Protein AF-A0A6G3XD93-F1 (afdb_monomer_lite)

Structure (mmCIF, N/CA/C/O backbone):
data_AF-A0A6G3XD93-F1
#
_entry.id   AF-A0A6G3XD93-F1
#
loop_
_atom_site.group_PDB
_atom_site.id
_atom_site.type_symbol
_atom_site.label_atom_id
_atom_site.label_alt_id
_atom_site.label_comp_id
_atom_site.label_asym_id
_atom_site.label_entity_id
_atom_site.label_seq_id
_atom_site.pdbx_PDB_ins_code
_atom_site.Cartn_x
_atom_site.Cartn_y
_atom_site.Cartn_z
_atom_site.occupancy
_atom_site.B_iso_or_equiv
_atom_site.auth_seq_id
_atom_site.auth_comp_id
_atom_site.auth_asym_id
_atom_site.auth_atom_id
_atom_site.pdbx_PDB_model_num
ATOM 1 N N . ARG A 1 1 ? 16.257 11.972 -9.730 1.00 53.78 1 ARG A N 1
ATOM 2 C CA . ARG A 1 1 ? 16.252 10.560 -10.188 1.00 53.78 1 ARG A CA 1
ATOM 3 C C . ARG A 1 1 ? 14.848 10.274 -10.707 1.00 53.78 1 ARG A C 1
ATOM 5 O O . ARG A 1 1 ? 13.919 10.576 -9.973 1.00 53.78 1 ARG A O 1
ATOM 12 N N . ASN A 1 2 ? 14.688 9.804 -11.946 1.00 79.00 2 ASN A N 1
ATOM 13 C CA . ASN A 1 2 ? 13.366 9.483 -12.500 1.00 79.00 2 ASN A CA 1
ATOM 14 C C . ASN A 1 2 ? 12.893 8.132 -11.944 1.00 79.00 2 ASN A C 1
ATOM 16 O O . ASN A 1 2 ? 13.697 7.209 -11.836 1.00 79.00 2 ASN A O 1
ATOM 20 N N . GLU A 1 3 ? 11.619 8.037 -11.556 1.00 87.00 3 GLU A N 1
ATOM 21 C CA . GLU A 1 3 ? 11.017 6.813 -10.992 1.00 87.00 3 GLU A CA 1
ATOM 22 C C . GLU A 1 3 ? 10.737 5.736 -12.053 1.00 87.00 3 GLU A C 1
ATOM 24 O O . GLU A 1 3 ? 10.490 4.585 -11.709 1.00 87.00 3 GLU A O 1
ATOM 29 N N . VAL A 1 4 ? 10.783 6.108 -13.336 1.00 91.69 4 VAL A N 1
ATOM 30 C CA . VAL A 1 4 ? 10.465 5.251 -14.484 1.00 91.69 4 VAL A CA 1
ATOM 31 C C . VAL A 1 4 ? 11.581 5.360 -15.523 1.00 91.69 4 VAL A C 1
ATOM 33 O O . VAL A 1 4 ? 12.095 6.457 -15.758 1.00 91.69 4 VAL A O 1
ATOM 36 N N . ASP A 1 5 ? 11.937 4.233 -16.142 1.00 94.31 5 ASP A N 1
ATOM 37 C CA . ASP A 1 5 ? 12.848 4.157 -17.289 1.00 94.31 5 ASP A CA 1
ATOM 38 C C . ASP A 1 5 ? 12.063 4.247 -18.616 1.00 94.31 5 ASP A C 1
ATOM 40 O O . ASP A 1 5 ? 11.336 3.306 -18.949 1.00 94.31 5 ASP A O 1
ATOM 44 N N . PRO A 1 6 ? 12.196 5.339 -19.396 1.00 93.62 6 PRO A N 1
ATOM 45 C CA . PRO A 1 6 ? 11.465 5.507 -20.652 1.00 93.62 6 PRO A CA 1
ATOM 46 C C . PRO A 1 6 ? 11.790 4.444 -21.709 1.00 93.62 6 PRO A C 1
ATOM 48 O O . PRO A 1 6 ? 10.893 4.027 -22.439 1.00 93.62 6 PRO A O 1
ATOM 51 N N . ALA A 1 7 ? 13.042 3.978 -21.777 1.00 95.19 7 ALA A N 1
ATOM 52 C CA . ALA A 1 7 ? 13.441 2.970 -22.760 1.00 95.19 7 ALA A CA 1
ATOM 53 C C . ALA A 1 7 ? 12.814 1.606 -22.432 1.00 95.19 7 ALA A C 1
ATOM 55 O O . ALA A 1 7 ? 12.337 0.903 -23.323 1.00 95.19 7 ALA A O 1
ATOM 56 N N . GLY A 1 8 ? 12.759 1.252 -21.144 1.00 94.56 8 GLY A N 1
ATOM 57 C CA . GLY A 1 8 ? 12.036 0.075 -20.665 1.00 94.56 8 GLY A CA 1
ATOM 58 C C . GLY A 1 8 ? 10.532 0.150 -20.944 1.00 94.56 8 GLY A C 1
ATOM 59 O O . GLY A 1 8 ? 9.946 -0.833 -21.393 1.00 94.56 8 GLY A O 1
ATOM 60 N N . VAL A 1 9 ? 9.915 1.320 -20.742 1.00 94.69 9 VAL A N 1
ATOM 61 C CA . VAL A 1 9 ? 8.489 1.548 -21.031 1.00 94.69 9 VAL A CA 1
ATOM 62 C C . VAL A 1 9 ? 8.163 1.269 -22.497 1.00 94.69 9 VAL A C 1
ATOM 64 O O . VAL A 1 9 ? 7.248 0.494 -22.771 1.00 94.69 9 VAL A O 1
ATOM 67 N N . GLU A 1 10 ? 8.928 1.848 -23.426 1.00 95.38 10 GLU A N 1
ATOM 68 C CA . GLU A 1 10 ? 8.734 1.640 -24.865 1.00 95.38 10 GLU A CA 1
ATOM 69 C C . GLU A 1 10 ? 8.977 0.177 -25.256 1.00 95.38 10 GLU A C 1
ATOM 71 O O . GLU A 1 10 ? 8.131 -0.445 -25.900 1.00 95.38 10 GLU A O 1
ATOM 76 N N . ARG A 1 11 ? 10.092 -0.407 -24.797 1.00 96.75 11 ARG A N 1
ATOM 77 C CA . ARG A 1 11 ? 10.469 -1.793 -25.104 1.00 96.75 11 ARG A CA 1
ATOM 78 C C . ARG A 1 11 ? 9.412 -2.809 -24.673 1.00 96.75 11 ARG A C 1
ATOM 80 O O . ARG A 1 11 ? 9.226 -3.813 -25.357 1.00 96.75 11 ARG A O 1
ATOM 87 N N . HIS A 1 12 ? 8.778 -2.586 -23.525 1.00 93.38 12 HIS A N 1
ATOM 88 C CA . HIS A 1 12 ? 7.831 -3.525 -22.926 1.00 93.38 12 HIS A CA 1
ATOM 89 C C . HIS A 1 12 ? 6.362 -3.128 -23.135 1.00 93.38 12 HIS A C 1
ATOM 91 O O . HIS A 1 12 ? 5.480 -3.826 -22.641 1.00 93.38 12 HIS A O 1
ATOM 97 N N . GLY A 1 13 ? 6.088 -2.038 -23.864 1.00 92.81 13 GLY A N 1
ATOM 98 C CA . GLY A 1 13 ? 4.724 -1.565 -24.122 1.00 92.81 13 GLY A CA 1
ATOM 99 C C . GLY A 1 13 ? 3.952 -1.220 -22.844 1.00 92.81 13 GLY A C 1
ATOM 100 O O . GLY A 1 13 ? 2.751 -1.470 -22.757 1.00 92.81 13 GLY A O 1
ATOM 101 N N . VAL A 1 14 ? 4.642 -0.699 -21.826 1.00 94.06 14 VAL A N 1
ATOM 102 C CA . VAL A 1 14 ? 4.051 -0.385 -20.517 1.00 94.06 14 VAL A CA 1
ATOM 103 C C . VAL A 1 14 ? 3.323 0.956 -20.583 1.00 94.06 14 VAL A C 1
ATOM 105 O O . VAL A 1 14 ? 3.816 1.919 -21.159 1.00 94.06 14 VAL A O 1
ATOM 108 N N . ASN A 1 15 ? 2.163 1.061 -19.938 1.00 94.19 15 ASN A N 1
ATOM 109 C CA . ASN A 1 15 ? 1.478 2.342 -19.782 1.00 94.19 15 ASN A CA 1
ATOM 110 C C . ASN A 1 15 ? 1.927 3.046 -18.500 1.00 94.19 15 ASN A C 1
ATOM 112 O O . ASN A 1 15 ? 1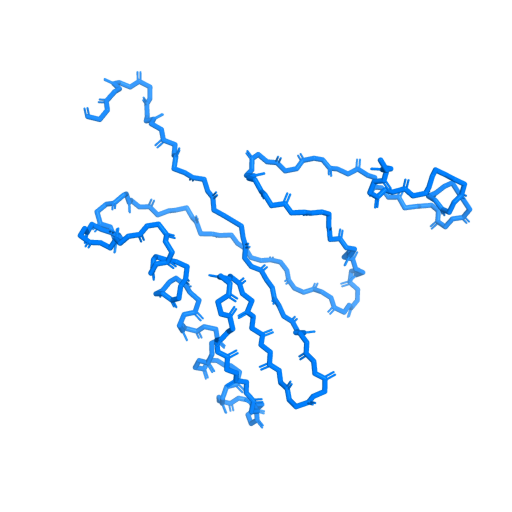.908 2.457 -17.419 1.00 94.19 15 ASN A O 1
ATOM 116 N N . VAL A 1 16 ? 2.274 4.330 -18.605 1.00 94.50 16 VAL A N 1
ATOM 117 C CA . VAL A 1 16 ? 2.595 5.172 -17.446 1.00 94.50 16 VAL A CA 1
ATOM 118 C C . VAL A 1 16 ? 1.386 6.033 -17.110 1.00 94.50 16 VAL A C 1
ATOM 120 O O . VAL A 1 16 ? 0.989 6.898 -17.887 1.00 94.50 16 VAL A O 1
ATOM 123 N N . VAL A 1 17 ? 0.815 5.815 -15.928 1.00 94.31 17 VAL A N 1
ATOM 124 C CA . VAL A 1 17 ? -0.333 6.575 -15.420 1.00 94.31 17 VAL A CA 1
ATOM 125 C C . VAL A 1 17 ? 0.019 7.281 -14.113 1.00 94.31 17 VAL A C 1
ATOM 127 O O . VAL A 1 17 ? 0.829 6.797 -13.323 1.00 94.31 17 VAL A O 1
ATOM 130 N N . ARG A 1 18 ? -0.601 8.441 -13.866 1.00 94.69 18 ARG A N 1
ATOM 131 C CA . ARG A 1 18 ? -0.458 9.195 -12.613 1.00 94.69 18 ARG A CA 1
ATOM 132 C C . ARG A 1 18 ? -1.749 9.103 -11.810 1.00 94.69 18 ARG A C 1
ATOM 134 O O . ARG A 1 18 ? -2.794 9.553 -12.269 1.00 94.69 18 ARG A O 1
ATOM 141 N N . ARG A 1 19 ? -1.666 8.562 -10.594 1.00 93.75 19 ARG A N 1
ATOM 142 C CA . ARG A 1 19 ? -2.786 8.555 -9.643 1.00 93.75 19 ARG A CA 1
ATOM 143 C C . ARG A 1 19 ? -2.963 9.916 -8.967 1.00 93.75 19 ARG A C 1
ATOM 145 O O . ARG A 1 19 ? -2.040 10.726 -8.922 1.00 93.75 19 ARG A O 1
ATOM 152 N N . ILE A 1 20 ? -4.152 10.144 -8.411 1.00 93.12 20 ILE A N 1
ATOM 153 C CA . ILE A 1 20 ? -4.497 11.386 -7.704 1.00 93.12 20 ILE A CA 1
ATOM 154 C C . ILE A 1 20 ? -3.879 11.478 -6.297 1.00 93.12 20 ILE A C 1
ATOM 156 O O . ILE A 1 20 ? -3.701 12.584 -5.783 1.00 93.12 20 ILE A O 1
ATOM 160 N N . SER A 1 21 ? -3.586 10.338 -5.662 1.00 93.00 21 SER A N 1
ATOM 161 C CA . SER A 1 21 ? -2.962 10.258 -4.337 1.00 93.00 21 SER A CA 1
ATOM 162 C C . SER A 1 21 ? -1.435 10.383 -4.400 1.00 93.00 21 SER A C 1
ATOM 164 O O . SER A 1 21 ? -0.826 10.278 -5.464 1.00 93.00 21 SER A O 1
ATOM 166 N N . GLY A 1 22 ? -0.811 10.633 -3.244 1.00 90.69 22 GLY A N 1
ATOM 167 C CA . GLY A 1 22 ? 0.650 10.664 -3.106 1.00 90.69 22 GLY A CA 1
ATOM 168 C C . GLY A 1 22 ? 1.289 9.268 -3.098 1.00 90.69 22 GLY A C 1
ATOM 169 O O . GLY A 1 22 ? 0.657 8.276 -3.461 1.00 90.69 22 GLY A O 1
ATOM 170 N N . GLY A 1 23 ? 2.546 9.188 -2.652 1.00 89.25 23 GLY A N 1
ATOM 171 C CA . GLY A 1 23 ? 3.365 7.965 -2.596 1.00 89.25 23 GLY A CA 1
ATOM 172 C C . GLY A 1 23 ? 4.257 7.773 -3.832 1.00 89.25 23 GLY A C 1
ATOM 173 O O . GLY A 1 23 ? 4.204 8.575 -4.759 1.00 89.25 23 GLY A O 1
ATOM 174 N N . GLY A 1 24 ? 5.043 6.692 -3.863 1.00 91.44 24 GLY A N 1
ATOM 175 C CA . GLY A 1 24 ? 5.977 6.392 -4.963 1.00 91.44 24 GLY A CA 1
ATOM 176 C C . GLY A 1 24 ? 5.357 5.648 -6.153 1.00 91.44 24 GLY A C 1
ATOM 177 O O . GLY A 1 24 ? 4.180 5.269 -6.128 1.00 91.44 24 GLY A O 1
ATOM 178 N N . ALA A 1 25 ? 6.149 5.425 -7.200 1.00 93.38 25 ALA A N 1
ATOM 179 C CA . ALA A 1 25 ? 5.763 4.586 -8.333 1.00 93.38 25 ALA A CA 1
ATOM 180 C C . ALA A 1 25 ? 5.583 3.108 -7.934 1.00 93.38 25 ALA A C 1
ATOM 182 O O . ALA A 1 25 ? 6.293 2.583 -7.078 1.00 93.38 25 ALA A O 1
ATOM 183 N N . MET A 1 26 ? 4.631 2.440 -8.586 1.00 92.50 26 MET A N 1
ATOM 184 C CA . MET A 1 26 ? 4.370 1.005 -8.470 1.00 92.50 26 MET A CA 1
ATOM 185 C C . MET A 1 26 ? 4.297 0.427 -9.882 1.00 92.50 26 MET A C 1
ATOM 187 O O . MET A 1 26 ? 3.754 1.069 -10.782 1.00 92.50 26 MET A O 1
ATOM 191 N N . PHE A 1 27 ? 4.834 -0.775 -10.061 1.00 92.69 27 PHE A N 1
ATOM 192 C CA . PHE A 1 27 ? 4.647 -1.560 -11.272 1.00 92.69 27 PHE A CA 1
ATOM 193 C C . PHE A 1 27 ? 3.528 -2.575 -11.030 1.00 92.69 27 PHE A C 1
ATOM 195 O O . PHE A 1 27 ? 3.579 -3.303 -10.042 1.00 92.69 27 PHE A O 1
ATOM 202 N N . ALA A 1 28 ? 2.508 -2.579 -11.888 1.00 91.62 28 ALA A N 1
ATOM 203 C CA . ALA A 1 28 ? 1.332 -3.431 -11.750 1.00 91.62 28 ALA A CA 1
ATOM 204 C C . ALA A 1 28 ? 1.191 -4.311 -12.993 1.00 91.62 28 ALA A C 1
ATOM 206 O O . ALA A 1 28 ? 0.829 -3.832 -14.070 1.00 91.62 28 ALA A O 1
ATOM 207 N N . GLU A 1 29 ? 1.483 -5.599 -12.841 1.00 90.81 29 GLU A N 1
ATOM 208 C CA . GLU A 1 29 ? 1.259 -6.596 -13.884 1.00 90.81 29 GLU A CA 1
ATOM 209 C C . GLU A 1 29 ? -0.170 -7.150 -13.773 1.00 90.81 29 GLU A C 1
ATOM 211 O O . GLU A 1 29 ? -0.536 -7.663 -12.710 1.0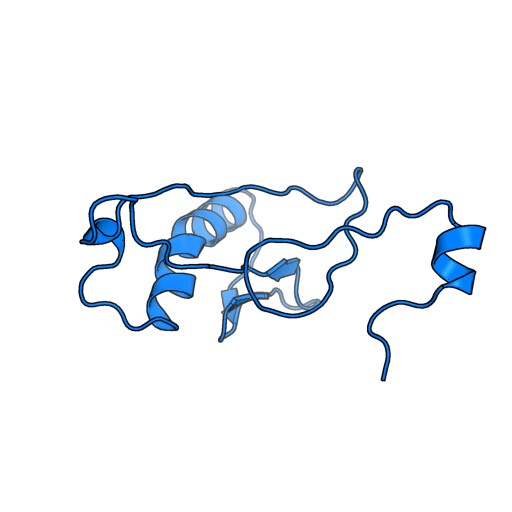0 90.81 29 GLU A O 1
ATOM 216 N N . PRO A 1 30 ? -0.987 -7.104 -14.845 1.00 84.94 30 PRO A N 1
ATOM 217 C CA . PRO A 1 30 ? -2.398 -7.494 -14.776 1.00 84.94 30 PRO A CA 1
ATOM 218 C C . PRO A 1 30 ? -2.658 -8.914 -14.258 1.00 84.94 30 PRO A C 1
ATOM 220 O O . PRO A 1 30 ? -3.686 -9.160 -13.638 1.00 84.94 30 PRO A O 1
ATOM 223 N N . SER A 1 31 ? -1.748 -9.858 -14.509 1.00 88.81 31 SER A N 1
ATOM 224 C CA . SER A 1 31 ? -1.906 -11.262 -14.113 1.00 88.81 31 SER A CA 1
ATOM 225 C C . SER A 1 31 ? -1.558 -11.552 -12.653 1.00 88.81 31 SER A C 1
ATOM 227 O O . SER A 1 31 ? -1.925 -12.610 -12.152 1.00 88.81 31 SER A O 1
ATOM 229 N N . SER A 1 32 ? -0.826 -10.662 -11.982 1.00 90.81 32 SER A N 1
ATOM 230 C CA . SER A 1 32 ? -0.291 -10.887 -10.630 1.00 90.81 32 SER A CA 1
ATOM 231 C C . SER A 1 32 ? -0.653 -9.779 -9.640 1.00 90.81 32 SER A C 1
ATOM 233 O O . SER A 1 32 ? -0.266 -9.848 -8.477 1.00 90.81 32 SER A O 1
ATOM 235 N N . THR A 1 33 ? -1.416 -8.771 -10.076 1.00 94.00 33 THR A N 1
ATOM 236 C CA . THR A 1 33 ? -1.791 -7.616 -9.254 1.00 94.00 33 THR A CA 1
ATOM 237 C C . THR A 1 33 ? -3.304 -7.471 -9.172 1.00 94.00 33 THR A C 1
ATOM 239 O O . THR A 1 33 ? -3.981 -7.325 -10.187 1.00 94.00 33 THR A O 1
ATOM 242 N N . ILE A 1 34 ? -3.831 -7.419 -7.950 1.00 94.12 34 ILE A N 1
ATOM 243 C CA . ILE A 1 34 ? -5.200 -6.972 -7.682 1.00 94.12 34 ILE A CA 1
ATOM 244 C C . ILE A 1 34 ? -5.116 -5.542 -7.150 1.00 94.12 34 ILE A C 1
ATOM 246 O O . ILE A 1 34 ? -4.384 -5.267 -6.204 1.00 94.12 34 ILE A O 1
ATOM 250 N N . THR A 1 35 ? -5.855 -4.615 -7.761 1.00 94.25 35 THR A N 1
ATOM 251 C CA . THR A 1 35 ? -5.975 -3.230 -7.282 1.00 94.25 35 THR A CA 1
ATOM 252 C C . THR A 1 35 ? -7.413 -2.963 -6.862 1.00 94.25 35 THR A C 1
ATOM 254 O O . THR A 1 35 ? -8.334 -3.146 -7.653 1.00 94.25 35 THR A O 1
ATOM 257 N N . TYR A 1 36 ? -7.600 -2.498 -5.629 1.00 95.56 36 TYR A N 1
ATOM 258 C CA . TYR A 1 36 ? -8.885 -2.049 -5.097 1.00 95.56 36 TYR A CA 1
ATOM 259 C C . TYR A 1 36 ? -8.802 -0.577 -4.678 1.00 95.56 36 TYR A C 1
ATOM 261 O O . TYR A 1 36 ? -7.727 0.019 -4.599 1.00 95.56 36 TYR A O 1
ATOM 269 N N . SER A 1 37 ? -9.951 0.056 -4.456 1.00 95.12 37 SER A N 1
ATOM 270 C CA . SER A 1 37 ? -10.028 1.444 -3.997 1.00 95.12 37 SER A CA 1
ATOM 271 C C . SER A 1 37 ? -11.223 1.626 -3.074 1.00 95.12 37 SER A C 1
ATOM 273 O O . SER A 1 37 ? -12.307 1.122 -3.355 1.00 95.12 37 SER A O 1
ATOM 275 N N . LEU A 1 38 ? -11.017 2.370 -1.988 1.00 95.25 38 LEU A N 1
ATOM 276 C CA . LEU A 1 38 ? -12.048 2.696 -1.009 1.00 95.25 38 LEU A CA 1
ATOM 277 C C . LEU A 1 38 ? -12.425 4.175 -1.148 1.00 95.25 38 LEU A C 1
ATOM 279 O O . LEU A 1 38 ? -11.589 5.057 -0.952 1.00 95.25 38 LEU A O 1
ATOM 283 N N . ALA A 1 39 ? -13.687 4.444 -1.482 1.00 94.38 39 ALA A N 1
ATOM 284 C CA . ALA A 1 39 ? -14.278 5.779 -1.446 1.00 94.38 39 ALA A CA 1
ATOM 285 C C . ALA A 1 39 ? -15.223 5.846 -0.244 1.00 94.38 39 ALA A C 1
ATOM 287 O O . ALA A 1 39 ? -16.362 5.390 -0.307 1.00 94.38 39 ALA A O 1
ATOM 288 N N . VAL A 1 40 ? -14.711 6.356 0.873 1.00 93.50 40 VAL A N 1
ATOM 289 C CA . VAL A 1 40 ? -15.371 6.283 2.183 1.00 93.50 40 VAL A CA 1
ATOM 290 C C . VAL A 1 40 ? -15.539 7.673 2.801 1.00 93.50 40 VAL A C 1
ATOM 292 O O . VAL A 1 40 ? -14.731 8.564 2.523 1.00 93.50 40 VAL A O 1
ATOM 295 N N . PRO A 1 41 ? -16.561 7.889 3.650 1.00 93.50 41 PRO A N 1
ATOM 296 C CA . PRO A 1 41 ? -16.709 9.136 4.394 1.00 93.50 41 PRO A CA 1
ATOM 297 C C . PRO A 1 41 ? -15.509 9.406 5.310 1.00 93.50 41 PRO A C 1
ATOM 299 O O . PRO A 1 41 ? -14.969 8.484 5.922 1.00 93.50 41 PRO A O 1
ATOM 302 N N . GLN A 1 42 ? -15.146 10.680 5.495 1.00 91.25 42 GLN A N 1
ATOM 303 C CA . GLN A 1 42 ? -14.066 11.072 6.414 1.00 91.25 42 GLN A CA 1
ATOM 304 C C . GLN A 1 42 ? -14.320 10.607 7.858 1.00 91.25 42 GLN A C 1
ATOM 306 O O . GLN A 1 42 ? -13.369 10.326 8.588 1.00 91.25 42 GLN A O 1
ATOM 31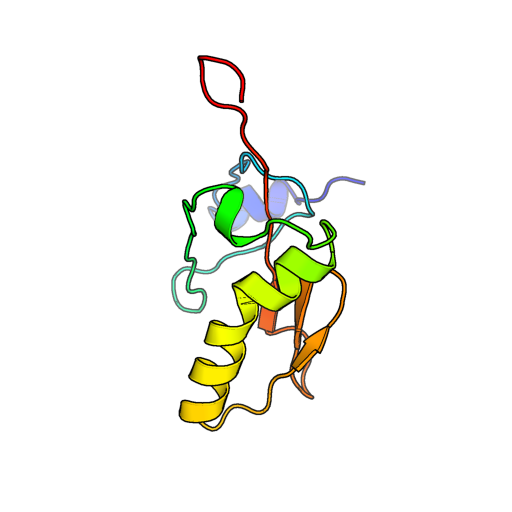1 N N . SER A 1 43 ? -15.588 10.488 8.264 1.00 94.25 43 SER A N 1
ATOM 312 C CA . SER A 1 43 ? -15.974 10.024 9.599 1.00 94.25 43 SER A CA 1
ATOM 313 C C . SER A 1 43 ? -15.476 8.613 9.921 1.00 94.25 43 SER A C 1
ATOM 315 O O . SER A 1 43 ? -15.258 8.325 11.093 1.00 94.25 43 SER A O 1
ATOM 317 N N . LEU A 1 44 ? -15.242 7.764 8.910 1.00 95.88 44 LEU A N 1
ATOM 318 C CA . LEU A 1 44 ? -14.748 6.397 9.098 1.00 95.88 44 LEU A CA 1
ATOM 319 C C . LEU A 1 44 ? -13.353 6.360 9.745 1.00 95.88 44 LEU A C 1
ATOM 321 O O . LEU A 1 44 ? -13.038 5.434 10.477 1.00 95.88 44 LEU A O 1
ATOM 325 N N . VAL A 1 45 ? -12.531 7.384 9.500 1.00 95.62 45 VAL A N 1
ATOM 326 C CA . VAL A 1 45 ? -11.160 7.496 10.032 1.00 95.62 45 VAL A CA 1
ATOM 327 C C . VAL A 1 45 ? -11.022 8.650 11.029 1.00 95.62 45 VAL A C 1
ATOM 329 O O . VAL A 1 45 ? -9.920 9.139 11.286 1.00 95.62 45 VAL A O 1
ATOM 332 N N . SER A 1 46 ? -12.145 9.139 11.564 1.00 93.94 46 SER A N 1
ATOM 333 C CA . SER A 1 46 ? -12.151 10.244 12.521 1.00 93.94 46 SER A CA 1
ATOM 334 C C . SER A 1 46 ? -11.403 9.861 13.798 1.00 93.94 46 SER A C 1
ATOM 336 O O . SER A 1 46 ? -11.584 8.771 14.331 1.00 93.94 46 SER A O 1
ATOM 338 N N . GLY A 1 47 ? -10.551 10.761 14.289 1.00 94.94 47 GLY A N 1
ATOM 339 C CA . GLY A 1 47 ? -9.718 10.521 15.471 1.00 94.94 47 GLY A CA 1
ATOM 340 C C . GLY A 1 47 ? -8.433 9.726 15.211 1.00 94.94 47 GLY A C 1
ATOM 341 O O . GLY A 1 4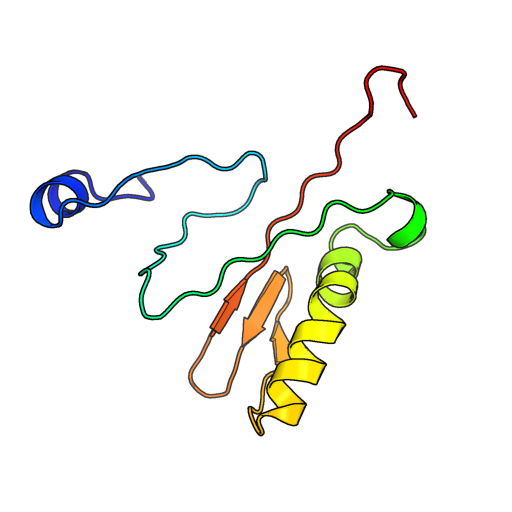7 ? -7.571 9.702 16.086 1.00 94.94 47 GLY A O 1
ATOM 342 N N . LEU A 1 48 ? -8.251 9.147 14.019 1.00 96.56 48 LEU A N 1
ATOM 343 C CA . LEU A 1 48 ? -6.997 8.500 13.630 1.00 96.56 48 LEU A CA 1
ATOM 344 C C . LEU A 1 48 ? -6.018 9.508 13.022 1.00 96.56 48 LEU A C 1
ATOM 346 O O . LEU A 1 48 ? -6.396 10.403 12.248 1.00 96.56 48 LEU A O 1
ATOM 350 N N . SER A 1 49 ? -4.728 9.328 13.316 1.00 95.06 49 SER A N 1
ATOM 351 C CA . SER A 1 49 ? -3.688 10.013 12.555 1.00 95.06 49 SER A CA 1
ATOM 352 C C . SER A 1 49 ? -3.709 9.544 11.094 1.00 95.06 49 SER A C 1
ATOM 354 O O . SER A 1 49 ? -4.284 8.513 10.750 1.00 95.06 49 SER A O 1
ATOM 356 N N . PHE A 1 50 ? -3.083 10.306 10.196 1.00 91.56 50 PHE A N 1
ATOM 357 C CA . PHE A 1 50 ? -2.978 9.903 8.788 1.00 91.56 50 PHE A CA 1
ATOM 358 C C . PHE A 1 50 ? -2.191 8.591 8.610 1.00 91.56 50 PHE A C 1
ATOM 360 O O . PHE A 1 50 ? -2.433 7.851 7.661 1.00 91.56 50 PHE A O 1
ATOM 367 N N . ALA A 1 51 ? -1.248 8.315 9.516 1.00 92.25 51 ALA A N 1
ATOM 368 C CA . ALA A 1 51 ? -0.488 7.073 9.533 1.00 92.25 51 ALA A CA 1
ATOM 369 C C . ALA A 1 51 ? -1.354 5.904 10.016 1.00 92.25 51 ALA A C 1
ATOM 371 O O . ALA A 1 51 ? -1.454 4.895 9.323 1.00 92.25 51 ALA A O 1
ATOM 372 N N . ASP A 1 52 ? -2.041 6.078 11.148 1.00 96.12 52 ASP A N 1
ATOM 373 C CA . ASP A 1 52 ? -2.891 5.032 11.732 1.00 96.12 52 ASP A CA 1
ATOM 374 C C . ASP A 1 52 ? -4.079 4.695 10.825 1.00 96.12 52 ASP A C 1
ATOM 376 O O . ASP A 1 52 ? -4.531 3.552 10.788 1.00 96.12 52 ASP A O 1
ATOM 380 N N . SER A 1 53 ? -4.564 5.666 10.040 1.00 96.88 53 SER A N 1
ATOM 381 C CA . SER A 1 53 ? -5.651 5.419 9.097 1.00 96.88 53 SER A CA 1
ATOM 382 C C . SER A 1 53 ? -5.266 4.475 7.960 1.00 96.88 53 SER A C 1
ATOM 384 O O . SER A 1 53 ? -6.163 3.854 7.407 1.00 96.88 53 SER A O 1
ATOM 386 N N . TYR A 1 54 ? -3.983 4.325 7.608 1.00 96.94 54 TYR A N 1
ATOM 387 C CA . TYR A 1 54 ? -3.587 3.285 6.653 1.00 96.94 54 TYR A CA 1
ATOM 388 C C . TYR A 1 54 ? -3.769 1.889 7.256 1.00 96.94 54 TYR A C 1
ATOM 390 O O . TYR A 1 54 ? -4.479 1.079 6.674 1.00 96.94 54 TYR A O 1
ATOM 398 N N . ALA A 1 55 ? -3.211 1.650 8.448 1.00 96.25 55 ALA A N 1
ATOM 399 C CA . ALA A 1 55 ? -3.309 0.355 9.121 1.00 96.25 55 ALA A CA 1
ATOM 400 C C . ALA A 1 55 ? -4.767 -0.063 9.329 1.00 96.25 55 ALA A C 1
ATOM 402 O O . ALA A 1 55 ? -5.139 -1.186 9.017 1.00 96.25 55 ALA A O 1
ATOM 403 N N . TYR A 1 56 ? -5.608 0.873 9.774 1.00 97.56 56 TYR A N 1
ATOM 404 C CA . TYR A 1 56 ? -7.038 0.633 9.939 1.00 97.56 56 TYR A CA 1
ATOM 405 C C . TYR A 1 56 ? -7.752 0.282 8.621 1.00 97.56 56 TYR A C 1
ATOM 407 O O . TYR A 1 56 ? -8.594 -0.610 8.595 1.00 97.56 56 TYR A O 1
ATOM 415 N N . LEU A 1 57 ? -7.436 0.973 7.518 1.00 97.19 57 LEU A N 1
ATOM 416 C CA . LEU A 1 57 ? -8.076 0.726 6.218 1.00 97.19 57 LEU A CA 1
ATOM 417 C C . LEU A 1 57 ? -7.575 -0.551 5.524 1.00 97.19 57 LEU A C 1
ATOM 419 O O . LEU A 1 57 ? -8.277 -1.064 4.652 1.00 97.19 57 LEU A O 1
ATOM 423 N N . ASP A 1 58 ? -6.395 -1.047 5.897 1.00 97.38 58 ASP A N 1
ATOM 424 C CA . ASP A 1 58 ? -5.791 -2.274 5.368 1.00 97.38 58 ASP A CA 1
ATOM 425 C C . ASP A 1 58 ? -6.042 -3.508 6.258 1.00 97.38 58 ASP A C 1
ATOM 427 O O . ASP A 1 58 ? -5.722 -4.624 5.855 1.00 97.38 58 ASP A O 1
ATOM 431 N N . ASP A 1 59 ? -6.638 -3.343 7.442 1.00 97.31 59 ASP A N 1
ATOM 432 C CA . ASP A 1 59 ? -6.828 -4.423 8.423 1.00 97.31 59 ASP A CA 1
ATOM 433 C C . ASP A 1 59 ? -7.614 -5.613 7.846 1.00 97.31 59 ASP A C 1
ATOM 435 O O . ASP A 1 59 ? -7.170 -6.759 7.904 1.00 97.31 59 ASP A O 1
ATOM 439 N N . TRP A 1 60 ? -8.709 -5.330 7.133 1.00 97.25 60 TRP A N 1
ATOM 440 C CA . TRP A 1 60 ? -9.517 -6.358 6.462 1.00 97.25 60 TRP A CA 1
ATOM 441 C C . TRP A 1 60 ? -8.724 -7.163 5.415 1.00 97.25 60 TRP A C 1
ATOM 443 O O . TRP A 1 60 ? -9.060 -8.307 5.114 1.00 97.25 60 TRP A O 1
ATOM 453 N N . VAL A 1 61 ? -7.669 -6.579 4.838 1.00 97.81 61 VAL A N 1
ATOM 454 C CA . VAL A 1 61 ? -6.806 -7.249 3.855 1.00 97.81 61 V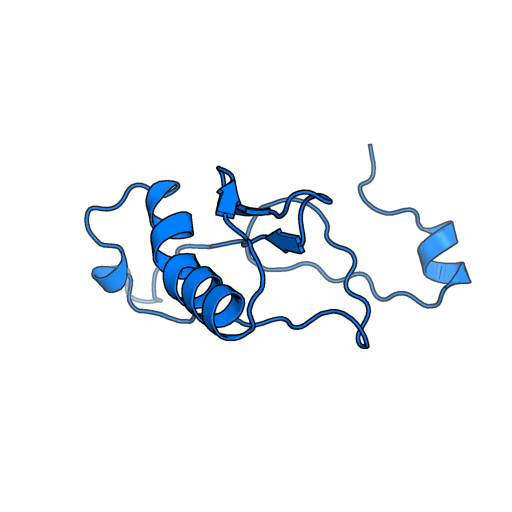AL A CA 1
ATOM 455 C C . VAL A 1 61 ? -5.923 -8.267 4.561 1.00 97.81 61 VAL A C 1
ATOM 457 O O . VAL A 1 61 ? -5.726 -9.365 4.047 1.00 97.81 61 VAL A O 1
ATOM 460 N N . LEU A 1 62 ? -5.397 -7.921 5.741 1.00 98.12 62 LEU A N 1
ATOM 461 C CA . LEU A 1 62 ? -4.618 -8.843 6.565 1.00 98.12 62 LEU A CA 1
ATOM 462 C C . LEU A 1 62 ? -5.476 -10.026 7.018 1.00 98.12 62 LEU A C 1
ATOM 464 O O . LEU A 1 62 ? -5.010 -11.161 6.938 1.00 98.12 62 LEU A O 1
ATOM 468 N N . GLU A 1 63 ? -6.726 -9.775 7.415 1.00 98.31 63 GLU A N 1
ATOM 469 C CA . GLU A 1 63 ? -7.695 -10.829 7.737 1.00 98.31 63 GLU A CA 1
ATOM 470 C C . GLU A 1 63 ? -7.950 -11.744 6.530 1.00 98.31 63 GLU A C 1
ATOM 472 O O . GLU A 1 63 ? -7.785 -12.958 6.629 1.00 98.31 63 GLU A O 1
ATOM 477 N N . ALA A 1 64 ? -8.241 -11.173 5.356 1.00 98.12 64 ALA A N 1
ATOM 478 C CA . ALA A 1 64 ? -8.480 -11.952 4.140 1.00 98.12 64 ALA A CA 1
ATOM 479 C C . ALA A 1 64 ? -7.255 -12.785 3.713 1.00 98.12 64 ALA A C 1
ATOM 481 O O . ALA A 1 64 ? -7.392 -13.927 3.275 1.00 98.12 64 ALA A O 1
ATOM 482 N N . LEU A 1 65 ? -6.042 -12.239 3.852 1.00 97.88 65 LEU A N 1
ATOM 483 C CA . LEU A 1 65 ? -4.802 -12.978 3.603 1.00 97.88 65 LEU A CA 1
ATOM 484 C C . LEU A 1 65 ? -4.627 -14.125 4.610 1.00 97.88 65 LEU A C 1
ATOM 486 O O . LEU A 1 65 ? -4.250 -15.231 4.214 1.00 97.88 65 LEU A O 1
ATOM 490 N N . ALA A 1 66 ? -4.934 -13.889 5.886 1.00 98.12 66 ALA A N 1
ATOM 491 C CA . ALA A 1 66 ? -4.867 -14.909 6.926 1.00 98.12 66 ALA A CA 1
ATOM 492 C C . ALA A 1 66 ? -5.862 -16.056 6.676 1.00 98.12 66 ALA A C 1
ATOM 494 O O . ALA A 1 66 ? -5.474 -17.218 6.804 1.00 98.12 66 ALA A O 1
ATOM 495 N N . ASP A 1 67 ? -7.086 -15.757 6.227 1.00 98.50 67 ASP A N 1
ATOM 496 C CA . ASP A 1 67 ? -8.096 -16.756 5.839 1.00 98.50 67 ASP A CA 1
ATOM 497 C C . ASP A 1 67 ? -7.617 -17.660 4.691 1.00 98.50 67 ASP A C 1
ATOM 499 O O . ASP A 1 67 ? -7.968 -18.839 4.614 1.00 98.50 67 ASP A O 1
ATOM 503 N N . MET A 1 68 ? -6.757 -17.133 3.816 1.00 97.75 68 MET A N 1
ATOM 504 C CA . MET A 1 68 ? -6.102 -17.887 2.742 1.00 97.75 68 MET A CA 1
ATOM 505 C C . MET A 1 68 ? -4.841 -18.641 3.204 1.00 97.75 68 MET A C 1
ATOM 507 O O . MET A 1 68 ? -4.180 -19.292 2.392 1.00 97.75 68 MET A O 1
ATOM 511 N N . GLY A 1 69 ? -4.481 -18.561 4.488 1.00 98.00 69 GLY A N 1
ATOM 512 C CA . GLY A 1 69 ? -3.283 -19.176 5.063 1.00 98.00 69 GLY A CA 1
ATOM 513 C C . GLY A 1 69 ? -1.988 -18.397 4.812 1.00 98.00 69 GLY A C 1
ATOM 514 O O . GLY A 1 69 ? -0.898 -18.947 4.981 1.00 98.00 69 GLY A O 1
ATOM 515 N N . ILE A 1 70 ? -2.074 -17.128 4.402 1.00 97.94 70 ILE A N 1
ATOM 516 C CA . ILE A 1 70 ? -0.910 -16.283 4.123 1.00 97.94 70 ILE A CA 1
ATOM 517 C C . ILE A 1 70 ? -0.507 -15.545 5.399 1.00 97.94 70 ILE A C 1
ATOM 519 O O . ILE A 1 70 ? -1.238 -14.708 5.924 1.00 97.94 70 ILE A O 1
ATOM 523 N N . LYS A 1 71 ? 0.709 -15.814 5.881 1.00 98.19 71 LYS A N 1
ATOM 524 C CA . LYS A 1 71 ? 1.298 -15.092 7.013 1.00 98.19 71 LYS A CA 1
ATOM 525 C C . LYS A 1 71 ? 1.819 -13.726 6.557 1.00 98.19 71 LYS A C 1
ATOM 527 O O . LYS A 1 71 ? 2.953 -13.615 6.089 1.00 98.19 71 LYS A O 1
ATOM 532 N N . ALA A 1 72 ? 0.989 -12.702 6.719 1.00 98.44 72 ALA A N 1
ATOM 533 C CA . ALA A 1 72 ? 1.317 -11.313 6.425 1.00 98.44 72 ALA A CA 1
ATOM 534 C C . ALA A 1 72 ? 1.235 -10.430 7.679 1.00 98.44 72 ALA A C 1
ATOM 536 O O . ALA A 1 72 ? 0.599 -10.787 8.670 1.00 98.44 72 ALA A O 1
ATOM 537 N N . TRP A 1 73 ? 1.890 -9.273 7.642 1.00 98.06 73 TRP A N 1
ATOM 538 C CA . TRP A 1 73 ? 1.802 -8.255 8.686 1.00 98.06 73 TRP A CA 1
ATOM 539 C C . TRP A 1 73 ? 1.863 -6.853 8.095 1.00 98.06 73 TRP A C 1
ATOM 541 O O . TRP A 1 73 ? 2.405 -6.626 7.009 1.00 98.06 73 TRP A O 1
ATOM 551 N N . TYR A 1 74 ? 1.336 -5.903 8.859 1.00 97.31 74 TYR A N 1
ATOM 552 C CA . TYR A 1 74 ? 1.438 -4.493 8.536 1.00 97.31 74 TYR A CA 1
ATOM 553 C C . TYR A 1 74 ? 2.855 -3.968 8.787 1.00 97.31 74 TYR A C 1
ATOM 555 O O . TYR A 1 74 ? 3.417 -4.146 9.871 1.00 97.31 74 TYR A O 1
ATOM 563 N N . GLN A 1 75 ? 3.424 -3.283 7.801 1.00 97.00 75 GLN A N 1
ATOM 564 C CA . GLN A 1 75 ? 4.714 -2.617 7.891 1.00 97.00 75 GLN A CA 1
ATOM 565 C C . GLN A 1 75 ? 4.523 -1.112 7.650 1.00 97.00 75 GLN A C 1
ATOM 567 O O . GLN A 1 75 ? 4.272 -0.688 6.519 1.00 97.00 75 GLN A O 1
ATOM 572 N N . PRO A 1 76 ? 4.655 -0.274 8.697 1.00 93.38 76 PRO A N 1
ATOM 573 C CA . PRO A 1 76 ? 4.536 1.167 8.546 1.00 93.38 76 PRO A CA 1
ATOM 574 C C . PRO A 1 76 ? 5.513 1.722 7.491 1.00 93.38 76 PRO A C 1
ATOM 576 O O . PRO A 1 76 ? 6.660 1.290 7.402 1.00 93.38 76 PRO A O 1
ATOM 579 N N . LEU A 1 77 ? 5.114 2.711 6.691 1.00 94.31 77 LEU A N 1
ATOM 580 C CA . LEU A 1 77 ? 3.902 3.517 6.865 1.00 94.31 77 LEU A CA 1
ATOM 581 C C . LEU A 1 77 ? 2.611 2.894 6.316 1.00 94.31 77 LEU A C 1
ATOM 583 O O . LEU A 1 77 ? 1.564 3.180 6.879 1.00 94.31 77 LEU A O 1
ATOM 587 N N . ASN A 1 78 ? 2.666 2.123 5.235 1.00 96.56 78 ASN A N 1
ATOM 588 C CA . ASN A 1 78 ? 1.514 1.825 4.369 1.00 96.56 78 ASN A CA 1
ATOM 589 C C . ASN A 1 78 ? 1.687 0.522 3.573 1.00 96.56 78 ASN A C 1
ATOM 591 O O . ASN A 1 78 ? 1.119 0.392 2.489 1.00 96.56 78 ASN A O 1
ATOM 595 N N . ASP A 1 79 ? 2.525 -0.393 4.058 1.00 97.50 79 ASP A N 1
ATOM 596 C CA . ASP A 1 79 ? 2.882 -1.617 3.353 1.00 97.50 79 ASP A CA 1
ATOM 597 C C . ASP A 1 79 ? 2.341 -2.850 4.080 1.00 97.50 79 ASP A C 1
ATOM 599 O O . ASP A 1 79 ? 2.254 -2.882 5.306 1.00 97.50 79 ASP A O 1
ATOM 603 N N . ILE A 1 80 ? 2.036 -3.896 3.315 1.00 98.06 80 ILE A N 1
ATOM 604 C CA . ILE A 1 80 ? 1.801 -5.245 3.836 1.00 98.06 80 ILE A CA 1
ATOM 605 C C . ILE A 1 80 ? 2.959 -6.121 3.374 1.00 98.06 80 ILE A C 1
ATOM 607 O O . ILE A 1 80 ? 3.303 -6.154 2.184 1.00 98.06 80 ILE A O 1
ATOM 611 N N . ALA A 1 81 ? 3.564 -6.833 4.318 1.00 98.44 81 ALA A N 1
ATOM 612 C CA . ALA A 1 81 ? 4.744 -7.649 4.093 1.00 98.44 81 ALA A CA 1
ATOM 613 C C . ALA A 1 81 ? 4.557 -9.086 4.582 1.00 98.44 81 ALA A C 1
ATOM 615 O O . ALA A 1 81 ? 3.663 -9.401 5.363 1.00 98.44 81 ALA A O 1
ATOM 616 N N . THR A 1 82 ? 5.434 -9.950 4.088 1.00 98.25 82 THR A N 1
ATOM 617 C CA . THR A 1 82 ? 5.594 -11.359 4.456 1.00 98.25 82 THR A CA 1
ATOM 618 C C . THR A 1 82 ? 7.077 -11.639 4.703 1.00 98.25 82 THR A C 1
ATOM 620 O O . THR A 1 82 ? 7.926 -10.768 4.495 1.00 98.25 82 THR A O 1
ATOM 623 N N . GLU A 1 83 ? 7.429 -12.867 5.093 1.00 97.62 83 GLU A N 1
ATOM 624 C CA . GLU A 1 83 ? 8.833 -13.263 5.313 1.00 97.62 83 GLU A CA 1
ATOM 625 C C . GLU A 1 83 ? 9.698 -13.139 4.053 1.00 97.62 83 GLU A C 1
ATOM 627 O O . GLU A 1 83 ? 10.909 -12.953 4.154 1.00 97.62 83 GLU A O 1
ATOM 632 N N . VAL A 1 84 ? 9.079 -13.176 2.870 1.00 96.12 84 VAL A N 1
ATOM 633 C CA . VAL A 1 84 ? 9.764 -13.024 1.579 1.00 96.12 84 VAL A CA 1
ATOM 634 C C . VAL A 1 84 ? 9.771 -11.582 1.060 1.00 96.12 84 VAL A C 1
ATOM 636 O O . VAL A 1 84 ? 10.348 -11.310 0.009 1.00 96.12 84 VAL A O 1
ATOM 639 N N . GLY A 1 85 ? 9.166 -10.647 1.797 1.00 97.06 85 GLY A N 1
ATOM 640 C CA . GLY A 1 85 ? 9.161 -9.222 1.484 1.00 97.06 85 GLY A CA 1
ATOM 641 C C . GLY A 1 85 ? 7.766 -8.622 1.320 1.00 97.06 85 GLY A C 1
ATOM 642 O O . GLY A 1 85 ? 6.749 -9.218 1.682 1.00 97.06 85 GLY A O 1
ATOM 643 N N . LYS A 1 86 ? 7.741 -7.394 0.794 1.00 96.75 86 LYS A N 1
ATOM 644 C CA . LYS A 1 86 ? 6.528 -6.603 0.564 1.00 96.75 86 LYS A CA 1
ATOM 645 C C . LYS A 1 86 ? 5.646 -7.244 -0.507 1.00 96.75 86 LYS A C 1
ATOM 647 O O . LYS A 1 86 ? 6.131 -7.543 -1.595 1.00 96.75 86 LYS A O 1
ATOM 652 N N . ILE A 1 87 ? 4.352 -7.360 -0.216 1.00 96.62 87 ILE A N 1
ATOM 653 C CA . ILE A 1 87 ? 3.352 -7.930 -1.131 1.00 96.62 87 ILE A CA 1
ATOM 654 C C . ILE A 1 87 ? 2.219 -6.961 -1.485 1.00 96.62 87 ILE A C 1
ATOM 656 O O . ILE A 1 87 ? 1.564 -7.152 -2.503 1.00 96.62 87 ILE A O 1
ATOM 660 N N . ALA A 1 88 ? 2.003 -5.901 -0.700 1.00 96.25 88 ALA A N 1
ATOM 661 C CA . ALA A 1 88 ? 1.065 -4.836 -1.047 1.00 96.25 88 ALA A CA 1
ATOM 662 C C . ALA A 1 88 ? 1.503 -3.487 -0.466 1.00 96.25 88 ALA A C 1
ATOM 664 O O . ALA A 1 88 ? 2.378 -3.410 0.400 1.00 96.25 88 ALA A O 1
ATOM 665 N N . GLY A 1 89 ? 0.906 -2.411 -0.974 1.00 96.38 89 GLY A N 1
ATOM 666 C CA . GLY A 1 89 ? 1.074 -1.072 -0.429 1.00 96.38 89 GLY A CA 1
ATOM 667 C C . GLY A 1 89 ? -0.100 -0.171 -0.790 1.00 96.38 89 GLY A C 1
ATOM 668 O O . GLY A 1 89 ? -0.647 -0.265 -1.890 1.00 96.38 89 GLY A O 1
ATOM 669 N N . ALA A 1 90 ? -0.464 0.712 0.130 1.00 97.00 90 ALA A N 1
ATOM 670 C CA . ALA A 1 90 ? -1.610 1.598 0.004 1.00 97.00 90 ALA A CA 1
ATOM 671 C C . ALA A 1 90 ? -1.197 3.033 -0.348 1.00 97.00 90 ALA A C 1
ATOM 673 O O . ALA A 1 90 ? -0.082 3.480 -0.091 1.00 97.00 90 ALA A O 1
ATOM 674 N N . ALA A 1 91 ? -2.116 3.810 -0.913 1.00 96.81 91 ALA A N 1
ATOM 675 C CA . ALA A 1 91 ? -1.956 5.253 -1.052 1.00 96.81 91 ALA A CA 1
ATOM 676 C C . ALA A 1 91 ? -3.304 5.924 -0.812 1.00 96.81 91 ALA A C 1
ATOM 678 O O . ALA A 1 91 ? -4.296 5.541 -1.425 1.00 96.81 91 ALA A O 1
ATOM 679 N N . GLN A 1 92 ? -3.339 6.952 0.036 1.00 95.69 92 GLN A N 1
ATOM 680 C CA . GLN A 1 92 ? -4.585 7.638 0.377 1.00 95.69 92 GLN A CA 1
ATOM 681 C C . GLN A 1 92 ? -4.525 9.136 0.048 1.00 95.69 92 GLN A C 1
ATOM 683 O O . GLN A 1 92 ? -3.457 9.757 0.019 1.00 95.69 92 GLN A O 1
ATOM 688 N N . LYS A 1 93 ? -5.696 9.726 -0.202 1.00 94.00 93 LYS A N 1
ATOM 689 C CA . LYS A 1 93 ? -5.894 11.173 -0.323 1.00 94.00 93 LYS A CA 1
ATOM 690 C C . LYS A 1 93 ? -7.203 11.553 0.355 1.00 94.00 93 LYS A C 1
ATOM 692 O O . LYS A 1 93 ? -8.236 10.964 0.063 1.00 94.00 93 LYS A O 1
ATOM 697 N N . ARG A 1 94 ? -7.159 12.571 1.215 1.00 91.81 94 ARG A N 1
ATOM 698 C CA . ARG A 1 94 ? -8.360 13.197 1.777 1.00 91.81 94 ARG A CA 1
ATOM 699 C C . ARG A 1 94 ? -8.834 14.273 0.802 1.00 91.81 94 ARG A C 1
ATOM 701 O O . ARG A 1 94 ? -8.066 15.170 0.458 1.00 91.81 94 ARG A O 1
ATOM 708 N N . MET A 1 95 ? -10.058 14.130 0.305 1.00 87.00 95 MET A N 1
ATOM 709 C CA . MET A 1 95 ? -10.690 15.072 -0.619 1.00 87.00 95 MET A CA 1
ATOM 710 C C . MET A 1 95 ? -11.716 15.892 0.158 1.00 87.00 95 MET A C 1
ATOM 712 O O . MET A 1 95 ? -12.511 15.319 0.898 1.00 87.00 95 MET A O 1
ATOM 716 N N . VAL A 1 96 ? -11.705 17.212 -0.012 1.00 79.00 96 VAL A N 1
ATOM 717 C CA . VAL A 1 96 ? -12.776 18.078 0.495 1.00 79.00 96 VAL A CA 1
ATOM 718 C C . VAL A 1 96 ? -13.851 18.150 -0.587 1.00 79.00 96 VAL A C 1
ATOM 720 O O . VAL A 1 96 ? -13.521 18.313 -1.764 1.00 79.00 96 VAL A O 1
ATOM 723 N N . GLY A 1 97 ? -15.116 17.960 -0.204 1.00 69.88 97 GLY A N 1
ATOM 724 C CA . GLY A 1 97 ? -16.245 18.082 -1.126 1.00 69.88 97 GLY A CA 1
ATOM 725 C C . GLY A 1 97 ? -16.393 19.510 -1.676 1.00 69.88 97 GLY A C 1
ATOM 726 O O . GLY A 1 97 ? -15.792 20.435 -1.126 1.00 69.88 97 GLY A O 1
ATOM 727 N N . PRO A 1 98 ? -17.194 19.708 -2.739 1.00 66.06 98 PRO A N 1
ATOM 728 C CA . PRO A 1 98 ? -17.392 21.018 -3.369 1.00 66.06 98 PRO A CA 1
ATOM 729 C C . PRO A 1 98 ? -17.844 22.111 -2.395 1.00 66.06 98 PRO A C 1
ATOM 731 O O . PRO A 1 98 ? -17.48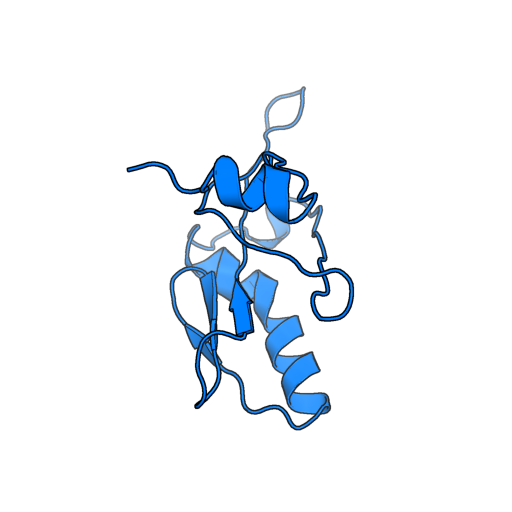7 23.271 -2.576 1.00 66.06 98 PRO A O 1
ATOM 734 N N . ASP A 1 99 ? -18.582 21.726 -1.354 1.00 66.44 99 ASP A N 1
ATOM 735 C CA . ASP A 1 99 ? -19.211 22.660 -0.420 1.00 66.44 99 ASP A CA 1
ATOM 736 C C . ASP A 1 99 ? -18.323 23.038 0.778 1.00 66.44 99 ASP A C 1
ATOM 738 O O . ASP A 1 99 ? -18.720 23.876 1.581 1.00 66.44 99 ASP A O 1
ATOM 742 N N . GLY A 1 100 ? -17.111 22.474 0.883 1.00 54.19 100 GLY A N 1
ATOM 743 C CA . GLY A 1 100 ? -16.271 22.623 2.075 1.00 54.19 100 GLY A CA 1
ATOM 744 C C . GLY A 1 100 ? -16.853 21.836 3.255 1.00 54.19 100 GLY A C 1
ATOM 745 O O . GLY A 1 100 ? -18.040 21.919 3.543 1.00 54.19 100 GLY A O 1
ATOM 746 N N . GLY A 1 101 ? -16.036 20.995 3.889 1.00 47.94 101 GLY A N 1
ATOM 747 C CA . GLY A 1 101 ? -16.470 20.209 5.052 1.00 47.94 101 GLY A CA 1
ATOM 748 C C . GLY A 1 101 ? -16.874 21.059 6.251 1.00 47.94 101 GLY A C 1
ATOM 749 O O . GLY A 1 101 ? -16.391 22.210 6.349 1.00 47.94 101 GLY A O 1
#

InterPro domains:
  IPR004143 Biotinyl protein ligase (BPL) and lipoyl protein ligase (LPL), catalytic domain [PF21948] (2-94)
  IPR004143 Biotinyl protein ligase (BPL) and lipoyl protein ligase (LPL), catalytic domain [PS51733] (1-101)
  IPR045864 Class II Aminoacyl-tRNA synthetase/Biotinyl protein ligase (BPL) and lipoyl protein ligase (LPL) [G3DSA:3.30.930.10] (1-97)
  IPR045864 Class II Aminoacyl-tRNA synthetase/Biotinyl protein ligase (BPL) and lipoyl protein ligase (LPL) [SSF55681] (2-95)
  IPR050664 Octanoyltransferase LipM/LipL [PTHR43679] (2-95)

pLDDT: mean 92.51, std 9.16, range [47.94, 98.5]

Foldseek 3Di:
DDLDDPVVCVVVVHDDDDDPFDDGDDDDDPVQDDDDDDDDDPVVQPPHDPQVVLCVVCVVVCVVCVVVVADWDDDPRFFIAHPVGTDDGDTDDDDADPVGD

Sequence (101 aa):
RNEVDPAGVERHGVNVVRRISGGGAMFAEPSSTITYSLAVPQSLVSGLSFADSYAYLDDWVLEALADMGIKAWYQPLNDIATEVGKIAGAAQKRMVGPDGG

Secondary structure (DSSP, 8-state):
--SS-HHHHHHHT------SS-S------TTT---------GGGGTT--TTHHHHHHHHHHHHHHHHTT---EEETTTEEEETTEEEEE--------TT--

Organism: NCBI:txid2706086

Radius of gyration: 16.15 Å; chains: 1; bounding box: 36×42×41 Å